Protein AF-A0A2K3KC58-F1 (afdb_monomer)

Foldseek 3Di:
DPDDPVVVVVVCCQFFVDKDWDQDVNRTDDIDGDPDAHDPPPPCRQVVQVVVVVVLVVLQVVCVVVVQFAFADPDPVDTDQWDDDRPDIDGGGDPDPSNVVSVVVSD

Organism: Trifolium pratense (NCBI:txid57577)

Mean predicted aligned error: 5.35 Å

Secondary structure (DSSP, 8-state):
----HHHHHHHHHHHHS-EE--EETTEEPPPEE--SS--TT-TTHHHHHHHHHHHHHHHHHHHHHTTS--BEEEETTEEESEEEETTEEEE-B-S-HHHHHHHHHH-

Nearest PDB structures (foldseek):
  5xqz-assembly1_A  TM=2.967E-01  e=7.679E+00  Homo sapiens

pLDDT: mean 90.95, std 5.23, range [61.09, 97.31]

Radius of gyration: 18.99 Å; Cα contacts (8 Å, |Δi|>4): 97; chains: 1; bounding box: 40×40×54 Å

Sequence (107 aa):
MGFAEKWMSWMRACIFNSSMSVLVNGSPSQDFMVGKGLRQGDPLSPFLFLIAAEGLTGMVKKAVEIGKFMGYKVSDSIGFELLQFADDTILLGECSWDNVRTMKSIL

Solvent-accessible surface area (backbone atoms only — not comparable to full-atom values): 6591 Å² total; per-residue (Å²): 132,92,72,53,68,70,58,56,50,51,52,46,43,66,62,68,67,37,70,49,61,53,69,57,95,85,41,72,48,75,74,44,74,53,89,74,79,70,58,84,91,43,89,60,35,66,59,58,50,49,55,53,52,51,50,52,51,52,53,53,52,49,33,39,76,73,69,51,31,55,48,31,68,85,48,100,90,41,70,46,47,69,51,76,56,93,92,48,72,48,79,35,50,55,100,45,71,57,36,54,54,41,51,67,72,77,106

Structure (mmCIF, N/CA/C/O backbone):
data_AF-A0A2K3KC58-F1
#
_entry.id   AF-A0A2K3KC58-F1
#
loop_
_atom_site.group_PDB
_atom_site.id
_atom_site.type_symbol
_atom_site.label_atom_id
_atom_site.label_alt_id
_atom_site.label_comp_id
_atom_site.label_asym_id
_atom_site.lab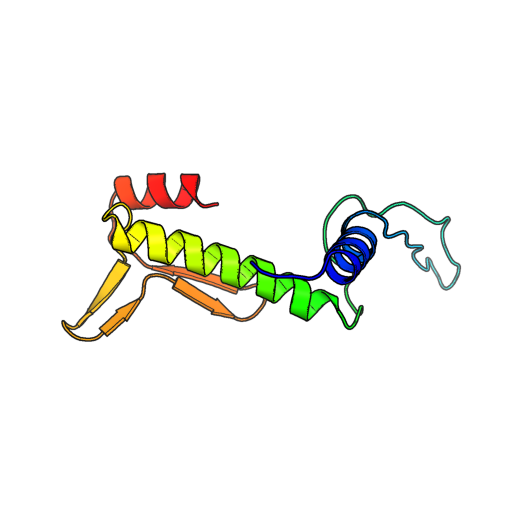el_entity_id
_atom_site.label_seq_id
_atom_site.pdbx_PDB_ins_code
_atom_site.Cartn_x
_atom_site.Cartn_y
_atom_site.Cartn_z
_atom_site.occupancy
_atom_site.B_iso_or_equiv
_atom_site.auth_seq_id
_atom_site.auth_comp_id
_atom_site.auth_asym_id
_atom_site.auth_atom_id
_atom_site.pdbx_PDB_model_num
ATOM 1 N N . MET A 1 1 ? 0.740 17.747 -1.580 1.00 61.09 1 MET A N 1
ATOM 2 C CA . MET A 1 1 ? 1.867 16.789 -1.559 1.00 61.09 1 MET A CA 1
ATOM 3 C C . MET A 1 1 ? 3.225 17.398 -1.931 1.00 61.09 1 MET A C 1
ATOM 5 O O . MET A 1 1 ? 4.216 16.761 -1.634 1.00 61.09 1 MET A O 1
ATOM 9 N N . GLY A 1 2 ? 3.331 18.618 -2.481 1.00 84.25 2 GLY A N 1
ATOM 10 C CA . GLY A 1 2 ? 4.608 19.364 -2.480 1.00 84.25 2 GLY A CA 1
ATOM 11 C C . GLY A 1 2 ? 5.776 18.757 -3.279 1.00 84.25 2 GLY A C 1
ATOM 12 O O . GLY A 1 2 ? 6.896 19.238 -3.150 1.00 84.25 2 GLY A O 1
ATOM 13 N N . PHE A 1 3 ? 5.544 17.722 -4.094 1.00 86.88 3 PHE A N 1
ATOM 14 C CA . PHE A 1 3 ? 6.586 17.111 -4.919 1.00 86.88 3 PHE A CA 1
ATOM 15 C C . PHE A 1 3 ? 6.909 17.974 -6.142 1.00 86.88 3 PHE A C 1
ATOM 17 O O . PHE A 1 3 ? 6.017 18.551 -6.761 1.00 86.88 3 PHE A O 1
ATOM 24 N N . ALA A 1 4 ? 8.188 18.032 -6.513 1.00 94.44 4 ALA A N 1
ATOM 25 C CA . ALA A 1 4 ? 8.629 18.768 -7.691 1.00 94.44 4 ALA A CA 1
ATOM 26 C C . ALA A 1 4 ? 8.150 18.098 -8.992 1.00 94.44 4 ALA A C 1
ATOM 28 O O . ALA A 1 4 ? 8.201 16.873 -9.121 1.00 94.44 4 ALA A O 1
ATOM 29 N N . GLU A 1 5 ? 7.789 18.901 -9.997 1.00 94.69 5 GLU A N 1
ATOM 30 C CA . GLU A 1 5 ? 7.341 18.435 -11.324 1.00 94.69 5 GLU A CA 1
ATOM 31 C C . GLU A 1 5 ? 8.297 17.421 -11.962 1.00 94.69 5 GLU A C 1
ATOM 33 O O . GLU A 1 5 ? 7.885 16.384 -12.481 1.00 94.69 5 GLU A O 1
ATOM 38 N N . LYS A 1 6 ? 9.605 17.675 -11.856 1.00 93.81 6 LYS A N 1
ATOM 39 C CA . LYS A 1 6 ? 10.636 16.773 -12.380 1.00 93.81 6 LYS A CA 1
ATOM 40 C C . LYS A 1 6 ? 10.577 15.387 -11.734 1.00 93.81 6 LYS A C 1
ATOM 42 O O . LYS A 1 6 ? 10.690 14.384 -12.431 1.00 93.81 6 LYS A O 1
ATOM 47 N N . TRP A 1 7 ? 10.365 15.335 -10.419 1.00 90.62 7 TRP A N 1
ATOM 48 C CA . TRP A 1 7 ? 10.235 14.076 -9.691 1.00 90.62 7 TRP A CA 1
ATOM 49 C C . TRP A 1 7 ? 8.958 13.339 -10.101 1.00 90.62 7 TRP A C 1
ATOM 51 O O . TRP A 1 7 ? 9.013 12.154 -10.419 1.00 90.62 7 TRP A O 1
ATOM 61 N N . MET A 1 8 ? 7.827 14.045 -10.200 1.00 90.19 8 MET A N 1
ATOM 62 C CA . MET A 1 8 ? 6.565 13.449 -10.656 1.00 90.19 8 MET A CA 1
ATOM 63 C C . MET A 1 8 ? 6.674 12.885 -12.080 1.00 90.19 8 MET A C 1
ATOM 65 O O . MET A 1 8 ? 6.136 11.814 -12.360 1.00 90.19 8 MET A O 1
ATOM 69 N N . SER A 1 9 ? 7.404 13.567 -12.966 1.00 91.19 9 SER A N 1
ATOM 70 C CA . SER A 1 9 ? 7.687 13.097 -14.326 1.00 91.19 9 SER A CA 1
ATOM 71 C C . SER A 1 9 ? 8.492 11.792 -14.335 1.00 91.19 9 SER A C 1
ATOM 73 O O . SER A 1 9 ? 8.111 10.840 -15.017 1.00 91.19 9 SER A O 1
ATOM 75 N N . TRP A 1 10 ? 9.548 11.694 -13.521 1.00 89.19 10 TRP A N 1
ATOM 76 C CA . TRP A 1 10 ? 10.324 10.457 -13.381 1.00 89.19 10 TRP A CA 1
ATOM 77 C C . TRP A 1 10 ? 9.483 9.297 -12.852 1.00 89.19 10 TRP A C 1
ATOM 79 O O . TRP A 1 10 ? 9.506 8.211 -13.423 1.00 89.19 10 TRP A O 1
ATOM 89 N N . MET A 1 11 ? 8.672 9.542 -11.825 1.00 87.69 11 MET A N 1
ATOM 90 C CA . MET A 1 11 ? 7.786 8.527 -11.252 1.00 87.69 11 MET A CA 1
ATOM 91 C C . MET A 1 11 ? 6.760 8.027 -12.273 1.00 87.69 11 MET A C 1
ATOM 93 O O . MET A 1 11 ? 6.534 6.823 -12.385 1.00 87.69 11 MET A O 1
ATOM 97 N N . ARG A 1 12 ? 6.184 8.932 -13.078 1.00 87.75 12 ARG A N 1
ATOM 98 C CA . ARG A 1 12 ? 5.295 8.552 -14.184 1.00 87.75 12 ARG A CA 1
ATOM 99 C C . ARG A 1 12 ? 6.004 7.683 -15.216 1.00 87.75 12 ARG A C 1
ATOM 101 O O . ARG A 1 12 ? 5.418 6.703 -15.661 1.00 87.75 12 ARG A O 1
ATOM 108 N N . ALA A 1 13 ? 7.242 8.015 -15.576 1.00 85.69 13 ALA A N 1
ATOM 109 C CA . ALA A 1 13 ? 8.013 7.213 -16.519 1.00 85.69 13 ALA A CA 1
ATOM 110 C C . ALA A 1 13 ? 8.274 5.794 -15.979 1.00 85.69 13 ALA A C 1
ATOM 112 O O . ALA A 1 13 ? 8.055 4.828 -16.705 1.00 85.69 13 ALA A O 1
ATOM 113 N N . CYS A 1 14 ? 8.652 5.659 -14.703 1.00 82.38 14 CYS A N 1
ATOM 114 C CA . CYS A 1 14 ? 8.884 4.360 -14.063 1.00 82.38 14 CYS A CA 1
ATOM 115 C C . CYS A 1 14 ? 7.617 3.491 -13.983 1.00 82.38 14 CYS A C 1
ATOM 117 O O . CYS A 1 14 ? 7.693 2.284 -14.192 1.00 82.38 14 CYS A O 1
ATOM 119 N N . ILE A 1 15 ? 6.459 4.092 -13.685 1.00 84.25 15 ILE A N 1
ATOM 120 C CA . ILE A 1 15 ? 5.209 3.352 -13.445 1.00 84.25 15 ILE A CA 1
ATOM 121 C C . ILE A 1 15 ? 4.467 3.032 -14.748 1.00 84.25 15 ILE A C 1
ATOM 123 O O . ILE A 1 15 ? 3.974 1.920 -14.907 1.00 84.25 15 ILE A O 1
ATOM 127 N N . PHE A 1 16 ? 4.368 3.988 -15.677 1.00 84.44 16 PHE A N 1
ATOM 128 C CA . PHE A 1 16 ? 3.482 3.871 -16.845 1.00 84.44 16 PHE A CA 1
ATOM 129 C C . PHE A 1 16 ? 4.206 3.590 -18.162 1.00 84.44 16 PHE A C 1
ATOM 131 O O . PHE A 1 16 ? 3.589 3.078 -19.090 1.00 84.44 16 PHE A O 1
ATOM 138 N N . ASN A 1 17 ? 5.498 3.914 -18.257 1.00 84.00 17 ASN A N 1
ATOM 139 C CA . ASN A 1 17 ? 6.245 3.843 -19.516 1.00 84.00 17 ASN A CA 1
ATOM 140 C C . ASN A 1 17 ? 7.352 2.780 -19.477 1.00 84.00 17 ASN A C 1
ATOM 142 O O . ASN A 1 17 ? 8.348 2.908 -20.187 1.00 84.00 17 ASN A O 1
ATOM 146 N N . SER A 1 18 ? 7.207 1.746 -18.643 1.00 83.38 18 SER A N 1
ATOM 147 C CA . SER A 1 18 ? 8.191 0.667 -18.576 1.00 83.38 18 SER A CA 1
ATOM 148 C C . SER A 1 18 ? 7.964 -0.377 -19.677 1.00 83.38 18 SER A C 1
ATOM 150 O O . SER A 1 18 ? 6.837 -0.798 -19.953 1.00 83.38 18 SER A O 1
ATOM 152 N N . SER A 1 19 ? 9.060 -0.803 -20.307 1.00 88.56 19 SER A N 1
ATOM 153 C CA . SER A 1 19 ? 9.114 -1.960 -21.201 1.00 88.56 19 SER A CA 1
ATOM 154 C C . SER A 1 19 ? 10.013 -3.044 -20.603 1.00 88.56 19 SER A C 1
ATOM 156 O O . SER A 1 19 ? 10.934 -2.754 -19.831 1.00 88.56 19 SER A O 1
ATOM 158 N N . MET A 1 20 ? 9.745 -4.307 -20.934 1.00 88.56 20 MET A N 1
ATOM 159 C CA . MET A 1 20 ? 10.622 -5.423 -20.578 1.00 88.56 20 MET A CA 1
ATOM 160 C C . MET A 1 20 ? 10.692 -6.469 -21.689 1.00 88.56 20 MET A C 1
ATOM 162 O O . MET A 1 20 ? 9.757 -6.616 -22.471 1.00 88.56 20 MET A O 1
ATOM 166 N N . SER A 1 21 ? 11.758 -7.262 -21.664 1.00 91.81 21 SER A N 1
ATOM 167 C CA . SER A 1 21 ? 11.846 -8.573 -22.308 1.00 91.81 21 SER A CA 1
ATOM 168 C C . SER A 1 21 ? 12.143 -9.637 -21.255 1.00 91.81 21 SER A C 1
ATOM 170 O O . SER A 1 21 ? 12.712 -9.360 -20.195 1.00 91.81 21 SER A O 1
ATOM 172 N N . VAL A 1 22 ? 11.733 -10.870 -21.537 1.00 91.44 22 VAL A N 1
ATOM 173 C CA . VAL A 1 22 ? 11.951 -12.025 -20.663 1.00 91.44 22 VAL A CA 1
ATOM 174 C C . VAL A 1 22 ? 12.907 -12.978 -21.365 1.00 91.44 22 VAL A C 1
ATOM 176 O O . VAL A 1 22 ? 12.772 -13.233 -22.560 1.00 91.44 22 VAL A O 1
ATOM 179 N N . LEU A 1 23 ? 13.881 -13.515 -20.632 1.00 94.50 23 LEU A N 1
ATOM 180 C CA . LEU A 1 23 ? 14.752 -14.560 -21.163 1.00 94.50 23 LEU A CA 1
ATOM 181 C C . LEU A 1 23 ? 14.006 -15.900 -21.158 1.00 94.50 23 LEU A C 1
ATOM 183 O O . LEU A 1 23 ? 13.638 -16.409 -20.101 1.00 94.50 23 LEU A O 1
ATOM 187 N N . VAL A 1 24 ? 13.836 -16.499 -22.333 1.00 95.00 24 VAL A N 1
ATOM 188 C CA . VAL A 1 24 ? 13.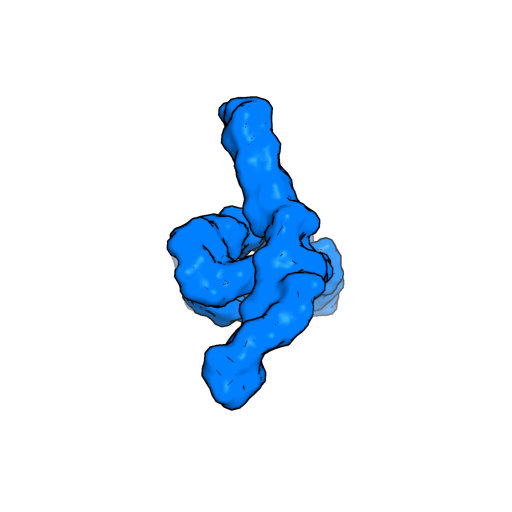302 -17.851 -22.518 1.00 95.00 24 VAL A CA 1
ATOM 189 C C . VAL A 1 24 ? 14.455 -18.738 -22.972 1.00 95.00 24 VAL A C 1
ATOM 191 O O . VAL A 1 24 ? 15.032 -18.525 -24.035 1.00 95.00 24 VAL A O 1
ATOM 194 N N . ASN A 1 25 ? 14.841 -19.709 -22.139 1.00 95.88 25 ASN A N 1
ATOM 195 C CA . ASN A 1 25 ? 16.013 -20.568 -22.371 1.00 95.88 25 ASN A CA 1
ATOM 196 C C . ASN A 1 25 ? 17.310 -19.773 -22.636 1.00 95.88 25 ASN A C 1
ATOM 198 O O . ASN A 1 25 ? 18.113 -20.130 -23.494 1.00 95.88 25 ASN A O 1
ATOM 202 N N . GLY A 1 26 ?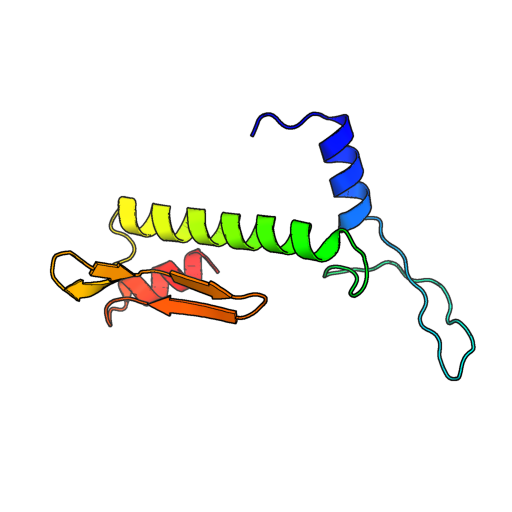 17.494 -18.658 -21.923 1.00 93.88 26 GLY A N 1
ATOM 203 C CA . GLY A 1 26 ? 18.670 -17.792 -22.057 1.00 93.88 26 GLY A CA 1
ATOM 204 C C . GLY A 1 26 ? 18.651 -16.849 -23.264 1.00 93.88 26 GLY A C 1
ATOM 205 O O . GLY A 1 26 ? 19.555 -16.030 -23.388 1.00 93.88 26 GLY A O 1
ATOM 206 N N . SER A 1 27 ? 17.627 -16.912 -24.121 1.00 95.94 27 SER A N 1
ATOM 207 C CA . SER A 1 27 ? 17.441 -15.978 -25.237 1.00 95.94 27 SER A CA 1
ATOM 208 C C . SER A 1 27 ? 16.343 -14.955 -24.922 1.00 95.94 27 SER A C 1
ATOM 210 O O . SER A 1 27 ? 15.290 -15.346 -24.419 1.00 95.94 27 SER A O 1
ATOM 212 N N . PRO A 1 28 ? 16.547 -13.655 -25.192 1.00 95.88 28 PRO A N 1
ATOM 213 C CA . PRO A 1 28 ? 15.536 -12.635 -24.926 1.00 95.88 28 PRO A CA 1
ATOM 214 C C . PRO A 1 28 ? 14.329 -12.767 -25.854 1.00 95.88 28 PRO A C 1
ATOM 216 O O . PRO A 1 28 ? 14.464 -13.020 -27.052 1.00 95.88 28 PRO A O 1
ATOM 219 N N . SER A 1 29 ? 13.139 -12.565 -25.290 1.00 96.06 29 SER A N 1
ATOM 220 C CA . SER A 1 29 ? 11.918 -12.317 -26.050 1.00 96.06 29 SER A CA 1
ATOM 221 C C . SER A 1 29 ? 11.972 -10.954 -26.745 1.00 96.06 29 SER A C 1
ATOM 223 O O . SER A 1 29 ? 12.845 -10.131 -26.474 1.00 96.06 29 SER A O 1
ATOM 225 N N . GLN A 1 30 ? 10.978 -10.677 -27.592 1.00 95.69 30 GLN A N 1
ATOM 226 C CA . GLN A 1 30 ? 10.699 -9.296 -27.985 1.00 95.69 30 GLN A CA 1
ATOM 227 C C . GLN A 1 30 ? 10.319 -8.463 -26.756 1.00 95.69 30 GLN A C 1
ATOM 229 O O . GLN A 1 30 ? 9.754 -8.994 -25.791 1.00 95.69 30 GLN A O 1
ATOM 234 N N . ASP A 1 31 ? 10.629 -7.171 -26.813 1.00 93.25 31 ASP A N 1
ATOM 235 C CA . ASP A 1 31 ? 10.207 -6.223 -25.792 1.00 93.25 31 ASP A CA 1
ATOM 236 C C . ASP A 1 31 ? 8.693 -6.014 -25.850 1.00 93.25 31 ASP A C 1
ATOM 238 O O . ASP A 1 31 ? 8.080 -5.958 -26.919 1.00 93.25 31 ASP A O 1
ATOM 242 N N . PHE A 1 32 ? 8.090 -5.854 -24.680 1.00 91.00 32 PHE A N 1
ATOM 243 C CA . PHE A 1 32 ? 6.683 -5.524 -24.528 1.00 91.00 32 PHE A CA 1
ATOM 244 C C . PHE A 1 32 ? 6.488 -4.470 -23.439 1.00 91.00 32 PHE A C 1
ATOM 246 O O . PHE A 1 32 ? 7.286 -4.345 -22.508 1.00 91.00 32 PHE A O 1
ATOM 253 N N . MET A 1 33 ? 5.407 -3.699 -23.564 1.00 89.50 33 MET A N 1
ATOM 254 C CA . MET A 1 33 ? 5.023 -2.703 -22.564 1.00 89.50 33 MET A CA 1
ATOM 255 C C . MET A 1 33 ? 4.401 -3.387 -21.349 1.00 89.50 33 MET A C 1
ATOM 257 O O . MET A 1 33 ? 3.530 -4.252 -21.485 1.00 89.50 33 MET A O 1
ATOM 261 N N . VAL A 1 34 ? 4.819 -2.979 -20.155 1.00 87.38 34 VAL A N 1
ATOM 262 C CA . VAL A 1 34 ? 4.259 -3.502 -18.909 1.00 87.38 34 VAL A CA 1
ATOM 263 C C . VAL A 1 34 ? 2.919 -2.818 -18.650 1.00 87.38 34 VAL A C 1
ATOM 265 O O . VAL A 1 34 ? 2.850 -1.607 -18.478 1.00 87.38 34 VAL A O 1
ATOM 268 N N . GLY A 1 35 ? 1.834 -3.595 -18.638 1.00 84.19 35 GLY A N 1
ATOM 269 C CA . GLY A 1 35 ? 0.488 -3.043 -18.451 1.00 84.19 35 GLY A CA 1
ATOM 270 C C . GLY A 1 35 ? 0.130 -2.736 -16.993 1.00 84.19 35 GLY A C 1
ATOM 271 O O . GLY A 1 35 ? -0.590 -1.777 -16.725 1.00 84.19 35 GLY A O 1
ATOM 272 N N . LYS A 1 36 ? 0.588 -3.566 -16.047 1.00 83.75 36 LYS A N 1
ATOM 273 C CA . LYS A 1 36 ? 0.311 -3.437 -14.608 1.00 83.75 36 LYS A CA 1
ATOM 274 C C . LYS A 1 36 ? 1.463 -3.992 -13.779 1.00 83.75 36 LYS A C 1
ATOM 276 O O . LYS A 1 36 ? 2.128 -4.937 -14.194 1.00 83.75 36 LYS A O 1
ATOM 281 N N . GLY A 1 37 ? 1.588 -3.462 -12.566 1.00 83.50 37 GLY A N 1
ATOM 282 C CA . GLY A 1 37 ? 2.553 -3.920 -11.577 1.00 83.50 37 GLY A CA 1
ATOM 283 C C . GLY A 1 37 ? 3.877 -3.170 -11.644 1.00 83.50 37 GLY A C 1
ATOM 284 O O . GLY A 1 37 ? 4.107 -2.328 -12.508 1.00 83.50 37 GLY A O 1
ATOM 285 N N . LEU A 1 38 ? 4.732 -3.477 -10.676 1.00 85.56 38 LEU A N 1
ATOM 286 C CA . LEU A 1 38 ? 6.077 -2.935 -10.564 1.00 85.56 38 LEU A CA 1
ATOM 287 C C . LEU A 1 38 ? 7.086 -4.019 -10.931 1.00 85.56 38 LEU A C 1
ATOM 289 O O . LEU A 1 38 ? 6.850 -5.208 -10.705 1.00 85.56 38 LEU A O 1
ATOM 293 N N . ARG A 1 39 ? 8.225 -3.619 -11.493 1.00 83.44 39 ARG A N 1
ATOM 294 C CA . ARG A 1 39 ? 9.265 -4.565 -11.895 1.00 83.44 39 ARG A CA 1
ATOM 295 C C . ARG A 1 39 ? 9.931 -5.171 -10.660 1.00 83.44 39 ARG A C 1
ATOM 297 O O . ARG A 1 39 ? 10.567 -4.460 -9.883 1.00 83.44 39 ARG A O 1
ATOM 304 N N . GLN A 1 40 ? 9.833 -6.486 -10.491 1.00 83.31 40 GLN A N 1
ATOM 305 C CA . GLN A 1 40 ? 10.579 -7.184 -9.446 1.00 83.31 40 GLN A CA 1
ATOM 306 C C . GLN A 1 40 ? 12.085 -7.115 -9.740 1.00 83.31 40 GLN A C 1
ATOM 308 O O . GLN A 1 40 ? 12.514 -7.270 -10.884 1.00 83.31 40 GLN A O 1
ATOM 313 N N . GLY A 1 41 ? 12.885 -6.846 -8.708 1.00 84.94 41 GLY A N 1
ATOM 314 C CA . GLY A 1 41 ? 14.330 -6.639 -8.840 1.00 84.94 41 GLY A CA 1
ATOM 315 C C . GLY A 1 41 ? 14.736 -5.230 -9.287 1.00 84.94 41 GLY A C 1
ATOM 316 O O . GLY A 1 41 ? 15.928 -4.938 -9.315 1.00 84.94 41 GLY A O 1
ATOM 317 N N . ASP A 1 42 ? 13.782 -4.344 -9.594 1.00 84.75 42 ASP A N 1
ATOM 318 C CA . ASP A 1 42 ? 14.062 -2.913 -9.728 1.00 84.75 42 ASP A CA 1
ATOM 319 C C . ASP A 1 42 ? 14.255 -2.303 -8.323 1.00 84.75 42 ASP A C 1
ATOM 321 O O . ASP A 1 42 ? 13.363 -2.446 -7.478 1.00 84.75 42 ASP A O 1
ATOM 325 N N . PRO A 1 43 ? 15.387 -1.625 -8.049 1.00 88.50 43 PRO A N 1
ATOM 326 C CA . PRO A 1 43 ? 15.653 -1.000 -6.755 1.00 88.50 43 PRO A CA 1
ATOM 327 C C . PRO A 1 43 ? 14.592 0.009 -6.294 1.00 88.50 43 PRO A C 1
ATOM 329 O O . PRO A 1 43 ? 14.477 0.255 -5.094 1.00 88.50 43 PRO A O 1
ATOM 332 N N . LEU A 1 44 ? 13.821 0.604 -7.211 1.00 87.06 44 LEU A N 1
ATOM 333 C CA . LEU A 1 44 ? 12.803 1.604 -6.885 1.00 87.06 44 LEU A CA 1
ATOM 334 C C . LEU A 1 44 ? 11.447 0.977 -6.532 1.00 87.06 44 LEU A C 1
ATOM 336 O O . LEU A 1 44 ? 10.684 1.558 -5.758 1.00 87.06 44 LEU A O 1
ATOM 340 N N . SER A 1 45 ? 11.148 -0.217 -7.049 1.00 87.81 45 SER A N 1
ATOM 341 C CA . SER A 1 45 ? 9.858 -0.890 -6.853 1.00 87.81 45 SER A CA 1
ATOM 342 C C . SER A 1 45 ? 9.441 -1.056 -5.384 1.00 87.81 45 SER A C 1
ATOM 344 O O . SER A 1 45 ? 8.279 -0.771 -5.088 1.00 87.81 45 SER A O 1
ATOM 346 N N . PRO A 1 46 ? 10.325 -1.426 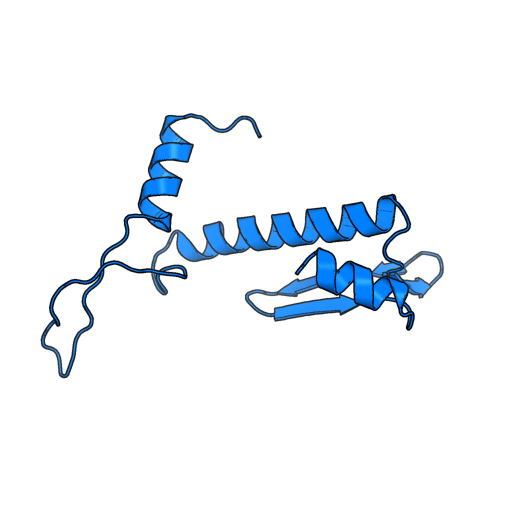-4.432 1.00 89.19 46 PRO A N 1
ATOM 347 C CA . PRO A 1 46 ? 9.946 -1.513 -3.020 1.00 89.19 46 PRO A CA 1
ATOM 348 C C . PRO A 1 46 ? 9.453 -0.178 -2.447 1.00 89.19 46 PRO A C 1
ATOM 350 O O . PRO A 1 46 ? 8.499 -0.142 -1.675 1.00 89.19 46 PRO A O 1
ATOM 353 N N . PHE A 1 47 ? 10.061 0.938 -2.858 1.00 88.12 47 PHE A N 1
ATOM 354 C CA . PHE A 1 47 ? 9.661 2.263 -2.392 1.00 88.12 47 PHE A CA 1
ATOM 355 C C . PHE A 1 47 ? 8.314 2.691 -2.981 1.00 88.12 47 PHE A C 1
ATOM 357 O O . PHE A 1 47 ? 7.456 3.210 -2.270 1.00 88.12 47 PHE A O 1
ATOM 364 N N . LEU A 1 48 ? 8.094 2.423 -4.271 1.00 88.50 48 LEU A N 1
ATOM 365 C CA . LEU A 1 48 ? 6.811 2.679 -4.932 1.00 88.50 48 LEU A CA 1
ATOM 366 C C . LEU A 1 48 ? 5.672 1.881 -4.295 1.00 88.50 48 LEU A C 1
ATOM 368 O O . LEU A 1 48 ? 4.576 2.410 -4.112 1.00 88.50 48 LEU A O 1
ATOM 372 N N . PHE A 1 49 ? 5.949 0.633 -3.922 1.00 88.56 49 PHE A N 1
ATOM 373 C CA . PHE A 1 49 ? 5.005 -0.205 -3.201 1.00 88.56 49 PHE A CA 1
ATOM 374 C C . PHE A 1 49 ? 4.649 0.393 -1.828 1.00 88.56 49 PHE A C 1
ATOM 376 O O . PHE A 1 49 ? 3.469 0.509 -1.500 1.00 88.56 49 PHE A O 1
ATOM 383 N N . LEU A 1 50 ? 5.644 0.860 -1.062 1.00 89.50 50 LEU A N 1
ATOM 384 C CA . LEU A 1 50 ? 5.412 1.511 0.233 1.00 89.50 50 LEU A CA 1
ATOM 385 C C . LEU A 1 50 ? 4.553 2.776 0.119 1.00 89.50 50 LEU A C 1
ATOM 387 O O . LEU A 1 50 ? 3.708 3.005 0.976 1.00 89.50 50 LEU A O 1
ATOM 391 N N . ILE A 1 51 ? 4.708 3.574 -0.944 1.00 89.88 51 ILE A N 1
ATOM 392 C CA . ILE A 1 51 ? 3.847 4.748 -1.173 1.00 89.8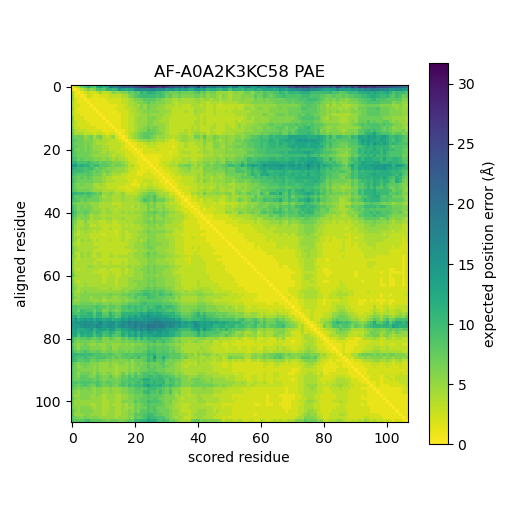8 51 ILE A CA 1
ATOM 393 C C . ILE A 1 51 ? 2.378 4.329 -1.319 1.00 89.88 51 ILE A C 1
ATOM 395 O O . ILE A 1 51 ? 1.493 4.979 -0.760 1.00 89.88 51 ILE A O 1
ATOM 399 N N . ALA A 1 52 ? 2.103 3.252 -2.059 1.00 90.81 52 ALA A N 1
ATOM 400 C CA . ALA A 1 52 ? 0.745 2.737 -2.208 1.00 90.81 52 ALA A CA 1
ATOM 401 C C . ALA A 1 52 ? 0.195 2.189 -0.879 1.00 90.81 52 ALA A C 1
ATOM 403 O O . ALA A 1 52 ? -0.948 2.487 -0.524 1.00 90.81 52 ALA A O 1
ATOM 404 N N . ALA A 1 53 ? 1.014 1.452 -0.119 1.00 92.88 53 ALA A N 1
ATOM 405 C CA . ALA A 1 53 ? 0.651 0.931 1.199 1.00 92.88 53 ALA A CA 1
ATOM 406 C C . ALA A 1 53 ? 0.344 2.053 2.211 1.00 92.88 53 ALA A C 1
ATOM 408 O O . ALA A 1 53 ? -0.672 1.999 2.903 1.00 92.88 53 ALA A O 1
ATOM 409 N N . GLU A 1 54 ? 1.150 3.118 2.234 1.00 92.56 54 GLU A N 1
ATOM 410 C CA . GLU A 1 54 ? 0.908 4.305 3.065 1.00 92.56 54 GLU A CA 1
ATOM 411 C C . GLU A 1 54 ? -0.388 5.022 2.654 1.00 92.56 54 GLU A C 1
ATOM 413 O O . GLU A 1 54 ? -1.160 5.465 3.505 1.00 92.56 54 GLU A O 1
ATOM 418 N N . GLY A 1 55 ? -0.680 5.083 1.350 1.00 94.19 55 GLY A N 1
ATOM 419 C CA . GLY A 1 55 ? -1.954 5.589 0.836 1.00 94.19 55 GLY A CA 1
ATOM 420 C C . GLY A 1 55 ? -3.153 4.798 1.366 1.00 94.19 55 GLY A C 1
ATOM 421 O O . GLY A 1 55 ? -4.117 5.394 1.849 1.00 94.19 55 GLY A O 1
ATOM 422 N N . LEU A 1 56 ? -3.073 3.463 1.346 1.00 94.88 56 LEU A N 1
ATOM 423 C CA . LEU A 1 56 ? -4.086 2.584 1.934 1.00 94.88 56 LEU A CA 1
ATOM 424 C C . LEU A 1 56 ? -4.226 2.816 3.446 1.00 94.88 56 LEU A C 1
ATOM 426 O O . LEU A 1 56 ? -5.344 2.999 3.931 1.00 94.88 56 LEU A O 1
ATOM 430 N N . THR A 1 57 ? -3.109 2.904 4.173 1.00 94.69 57 THR A N 1
ATOM 431 C CA . THR A 1 57 ? -3.091 3.243 5.606 1.00 94.69 57 THR A CA 1
ATOM 432 C C . THR A 1 57 ? -3.802 4.564 5.883 1.00 94.69 57 THR A C 1
ATOM 434 O O . THR A 1 57 ? -4.637 4.644 6.786 1.00 94.69 57 THR A O 1
ATOM 437 N N . GLY A 1 58 ? -3.529 5.597 5.085 1.00 95.50 58 GLY A N 1
ATOM 438 C CA . GLY A 1 58 ? -4.188 6.895 5.194 1.00 95.50 58 GLY A CA 1
ATOM 439 C C . GLY A 1 58 ? -5.703 6.815 4.986 1.00 95.50 58 GLY A C 1
ATOM 440 O O . GLY A 1 58 ? -6.456 7.424 5.747 1.00 95.50 58 GLY A O 1
ATOM 441 N N . MET A 1 59 ? -6.167 6.036 4.003 1.00 96.62 59 MET A N 1
ATOM 442 C CA . MET A 1 59 ? -7.600 5.846 3.745 1.00 96.62 59 MET A CA 1
ATOM 443 C C . MET A 1 59 ? -8.309 5.120 4.893 1.00 96.62 59 MET A C 1
ATOM 445 O O . MET A 1 59 ? -9.384 5.552 5.312 1.00 96.62 59 MET A O 1
ATOM 449 N N . VAL A 1 60 ? -7.702 4.064 5.442 1.00 96.25 60 VAL A N 1
ATOM 450 C CA . VAL A 1 60 ? -8.263 3.316 6.580 1.00 96.25 60 VAL A CA 1
ATOM 451 C C . VAL A 1 60 ? -8.319 4.195 7.829 1.00 96.25 60 VAL A C 1
ATOM 453 O O . VAL A 1 60 ? -9.379 4.309 8.445 1.00 96.25 60 VAL A O 1
ATOM 456 N N . LYS A 1 61 ? -7.230 4.904 8.154 1.00 94.88 61 LYS A N 1
ATOM 457 C CA . LYS A 1 61 ? -7.204 5.865 9.270 1.00 94.88 61 LYS A CA 1
ATOM 458 C C . LYS A 1 61 ? -8.271 6.938 9.115 1.00 94.88 61 LYS A C 1
ATOM 460 O O . LYS A 1 61 ? -8.967 7.251 10.079 1.00 94.88 61 LYS A O 1
ATOM 465 N N . LYS A 1 62 ? -8.451 7.468 7.900 1.00 96.44 62 LYS A N 1
ATOM 466 C CA . LYS A 1 62 ? -9.500 8.456 7.647 1.00 96.44 62 LYS A CA 1
ATOM 467 C C . LYS A 1 62 ? -10.887 7.870 7.874 1.00 96.44 62 LYS A C 1
ATOM 469 O O . LYS A 1 62 ? -11.721 8.544 8.466 1.00 96.44 62 LYS A O 1
ATOM 474 N N . ALA A 1 63 ? -11.133 6.635 7.439 1.00 96.88 63 ALA A N 1
ATOM 475 C CA . ALA A 1 63 ? -12.403 5.950 7.655 1.00 96.88 63 ALA A CA 1
ATOM 476 C C . ALA A 1 63 ? -12.710 5.731 9.146 1.00 96.88 63 ALA A C 1
ATOM 478 O O . ALA A 1 63 ? -13.861 5.900 9.550 1.00 96.88 63 ALA A O 1
ATOM 479 N N . VAL A 1 64 ? -11.695 5.422 9.959 1.00 95.62 64 VAL A N 1
ATOM 480 C CA . VAL A 1 64 ? -11.818 5.353 11.425 1.00 95.62 64 VAL A CA 1
ATOM 481 C C . VAL A 1 64 ? -12.136 6.724 12.017 1.00 95.62 64 VAL A C 1
ATOM 483 O O . VAL A 1 64 ? -13.088 6.856 12.781 1.00 95.62 64 VAL A O 1
ATOM 486 N N . GLU A 1 65 ? -11.395 7.761 11.620 1.00 95.81 65 GLU A N 1
ATOM 487 C CA . GLU A 1 65 ? -11.573 9.137 12.104 1.00 95.81 65 GLU A CA 1
ATOM 488 C C . GLU A 1 65 ? -13.004 9.653 11.879 1.00 95.81 65 GLU A C 1
ATOM 490 O O . GLU A 1 65 ? -13.581 10.294 12.753 1.00 95.81 65 GLU A O 1
ATOM 495 N N . ILE A 1 66 ? -13.604 9.346 10.723 1.00 96.75 66 ILE A N 1
ATOM 496 C CA . ILE A 1 66 ? -14.981 9.751 10.392 1.00 96.75 66 ILE A CA 1
ATOM 497 C C . ILE A 1 66 ? -16.051 8.758 10.885 1.00 96.75 66 ILE A C 1
ATOM 499 O O . ILE A 1 66 ? -17.218 8.885 10.510 1.00 96.75 66 ILE A O 1
ATOM 503 N N . GLY A 1 67 ? -15.671 7.744 11.670 1.00 95.56 67 GLY A N 1
ATOM 504 C CA . GLY A 1 67 ? -16.582 6.745 12.237 1.00 95.56 67 GLY 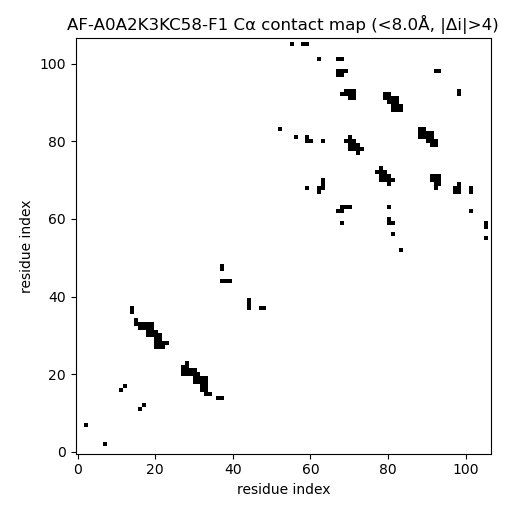A CA 1
ATOM 505 C C . GLY A 1 67 ? -17.221 5.802 11.212 1.00 95.56 67 GLY A C 1
ATOM 506 O O . GLY A 1 67 ? -18.269 5.220 11.479 1.00 95.56 67 GLY A O 1
ATOM 507 N N . LYS A 1 68 ? -16.637 5.667 10.015 1.00 96.88 68 LYS A N 1
ATOM 508 C CA . LYS A 1 68 ? -17.090 4.726 8.974 1.00 96.88 68 LYS A CA 1
ATOM 509 C C . LYS A 1 68 ? -16.473 3.340 9.118 1.00 96.88 68 LYS A C 1
ATOM 511 O O . LYS A 1 68 ? -17.011 2.390 8.553 1.00 96.88 68 LYS A O 1
ATOM 516 N N . PHE A 1 69 ? -15.365 3.228 9.841 1.00 96.88 69 PHE A N 1
A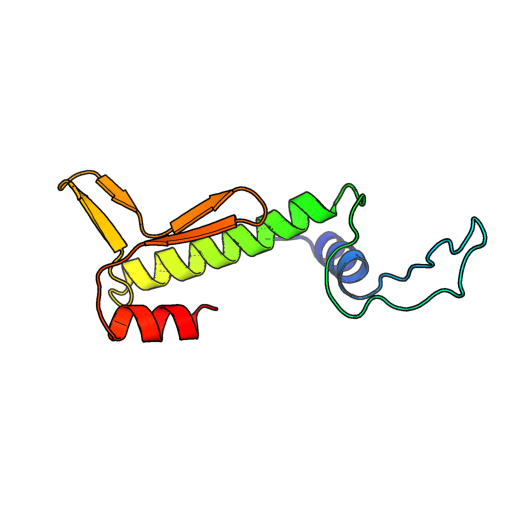TOM 517 C CA . PHE A 1 69 ? -14.737 1.958 10.171 1.00 96.88 69 PHE A CA 1
ATOM 518 C C . PHE A 1 69 ? -14.463 1.876 11.673 1.00 96.88 69 PHE A C 1
ATOM 520 O O . PHE A 1 69 ? -13.880 2.788 12.252 1.00 96.88 69 PHE A O 1
ATOM 527 N N . MET A 1 70 ? -14.868 0.776 12.296 1.00 95.75 70 MET A N 1
ATOM 528 C CA . MET A 1 70 ? -14.602 0.482 13.702 1.00 95.75 70 MET A CA 1
ATOM 529 C C . MET A 1 70 ? -13.483 -0.552 13.782 1.00 95.75 70 MET A C 1
ATOM 531 O O . MET A 1 70 ? -13.711 -1.727 13.484 1.00 95.75 70 MET A O 1
ATOM 535 N N . GLY A 1 71 ? -12.280 -0.102 14.149 1.00 93.38 71 GLY A N 1
ATOM 536 C CA . GLY A 1 71 ? -11.105 -0.960 14.326 1.00 93.38 71 GLY A CA 1
ATOM 537 C C . GLY A 1 71 ? -11.251 -1.946 15.489 1.00 93.38 71 GLY A C 1
ATOM 538 O O . GLY A 1 71 ? -12.186 -1.863 16.287 1.00 93.38 71 GLY A O 1
ATOM 539 N N . TYR A 1 72 ? -10.319 -2.890 15.602 1.00 92.38 72 TYR A N 1
ATOM 540 C CA . TYR A 1 72 ? -10.329 -3.865 16.688 1.00 92.38 72 TYR A CA 1
ATOM 541 C C . TYR A 1 72 ? -9.641 -3.303 17.935 1.00 92.38 72 TYR A C 1
ATOM 543 O O . TYR A 1 72 ? -8.499 -2.846 17.871 1.00 92.38 72 TYR A O 1
ATOM 551 N N . LYS A 1 73 ? -10.312 -3.365 19.088 1.00 90.31 73 LYS A N 1
ATOM 552 C CA . LYS A 1 73 ? -9.741 -2.968 20.382 1.00 90.31 73 LYS A CA 1
ATOM 553 C C . LYS A 1 73 ? -9.341 -4.201 21.183 1.00 90.31 73 LYS A C 1
ATOM 555 O O . LYS A 1 73 ? -10.170 -5.062 21.455 1.00 90.31 73 LYS A O 1
ATOM 560 N N . VAL A 1 74 ? -8.073 -4.261 21.577 1.00 88.38 74 VAL A N 1
ATOM 561 C CA . VAL A 1 74 ? -7.545 -5.285 22.493 1.00 88.38 74 VAL A CA 1
ATOM 562 C C . VAL A 1 74 ? -7.782 -4.858 23.945 1.00 88.38 74 VAL A C 1
ATOM 564 O O . VAL A 1 74 ? -8.118 -5.683 24.791 1.00 88.38 74 VAL A O 1
ATOM 567 N N . SER A 1 75 ? -7.624 -3.565 24.228 1.00 89.19 75 SER A N 1
ATOM 568 C CA . SER A 1 75 ? -7.911 -2.928 25.516 1.00 89.19 75 SER A CA 1
ATOM 569 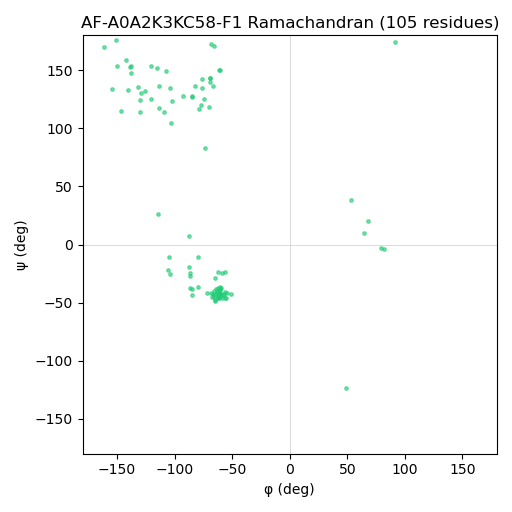C C . SER A 1 75 ? -8.312 -1.465 25.302 1.00 89.19 75 SER A C 1
ATOM 571 O O . SER A 1 75 ? -8.242 -0.955 24.182 1.00 89.19 75 SER A O 1
ATOM 573 N N . ASP A 1 76 ? -8.684 -0.757 26.371 1.00 84.62 76 ASP A N 1
ATOM 574 C CA . ASP A 1 76 ? -9.039 0.670 26.295 1.00 84.62 76 ASP A CA 1
ATOM 575 C C . ASP A 1 76 ? -7.907 1.557 25.747 1.00 84.62 76 ASP A C 1
ATOM 577 O O . ASP A 1 76 ? -8.168 2.621 25.188 1.00 84.62 76 ASP A O 1
ATOM 581 N N . SER A 1 77 ? -6.652 1.117 25.880 1.00 85.31 77 SER A N 1
ATOM 582 C CA . SER A 1 77 ? -5.459 1.843 25.434 1.00 85.31 77 SER A CA 1
ATOM 583 C C . SER A 1 77 ? -4.828 1.292 24.154 1.00 85.31 77 SER A C 1
ATOM 585 O O . SER A 1 77 ? -3.940 1.939 23.600 1.00 85.31 77 SER A O 1
ATOM 587 N N . ILE A 1 78 ? -5.247 0.111 23.686 1.00 86.25 78 ILE A N 1
ATOM 588 C CA . ILE A 1 78 ? -4.625 -0.591 22.559 1.00 86.25 78 ILE A CA 1
ATOM 589 C C . ILE A 1 78 ? -5.702 -1.001 21.556 1.00 86.25 78 ILE A C 1
ATOM 591 O O . ILE A 1 78 ? -6.521 -1.885 21.822 1.00 86.25 78 ILE A O 1
ATOM 595 N N . GLY A 1 79 ? -5.651 -0.402 20.369 1.00 86.69 79 GLY A N 1
ATOM 596 C CA . GLY A 1 79 ? -6.479 -0.771 19.227 1.00 86.69 79 GLY A CA 1
ATOM 597 C C . GLY A 1 79 ? -5.681 -0.745 17.929 1.00 86.69 79 GLY A C 1
ATOM 598 O O . GLY A 1 79 ? -4.696 -0.017 17.820 1.00 86.69 79 GLY A O 1
ATOM 599 N N . PHE A 1 80 ? -6.109 -1.565 16.972 1.00 89.25 80 PHE A N 1
ATOM 600 C CA . PHE A 1 80 ? -5.512 -1.674 15.646 1.00 89.25 80 PHE A CA 1
ATOM 601 C C . PHE A 1 80 ? -6.610 -1.831 14.591 1.00 89.25 80 PHE A C 1
ATOM 603 O O . PHE A 1 80 ? -7.512 -2.659 14.727 1.00 89.25 80 PHE A O 1
ATOM 610 N N . GLU A 1 81 ? -6.510 -1.057 13.522 1.00 93.50 81 GLU A N 1
ATOM 611 C CA . GLU A 1 81 ? -7.380 -1.109 12.346 1.00 93.50 81 GLU A CA 1
ATOM 612 C C . GLU A 1 81 ? -6.702 -1.780 11.144 1.00 93.50 81 GLU A C 1
ATOM 614 O O . GLU A 1 81 ? -7.371 -2.335 10.271 1.00 93.50 81 GLU A O 1
ATOM 619 N N . LEU A 1 82 ? -5.368 -1.750 11.105 1.00 94.06 82 LEU A N 1
ATOM 620 C CA . LEU A 1 82 ? -4.563 -2.186 9.972 1.00 94.06 82 LEU A CA 1
ATOM 621 C C . LEU A 1 82 ? -3.170 -2.627 10.438 1.00 94.06 82 LEU A C 1
ATOM 623 O O . LEU A 1 82 ? -2.509 -1.919 11.197 1.00 94.06 82 LEU A O 1
ATOM 627 N N . LEU A 1 83 ? -2.708 -3.770 9.938 1.00 93.31 83 LEU A N 1
ATOM 628 C CA . LEU A 1 83 ? -1.333 -4.252 10.058 1.00 93.31 83 LEU A CA 1
ATOM 629 C C . LEU A 1 83 ? -0.803 -4.544 8.654 1.00 93.31 83 LEU A C 1
ATOM 631 O O . LEU A 1 83 ? -1.482 -5.205 7.869 1.00 93.31 83 LEU A O 1
ATOM 635 N N . GLN A 1 84 ? 0.396 -4.059 8.337 1.00 92.81 84 GLN A N 1
ATOM 636 C CA . GLN A 1 84 ? 1.015 -4.255 7.025 1.00 92.81 84 GLN A CA 1
ATOM 637 C C . GLN A 1 84 ? 2.455 -4.735 7.174 1.00 92.81 84 GLN A C 1
ATOM 639 O O . GLN A 1 84 ? 3.217 -4.187 7.973 1.00 92.81 84 GLN A O 1
ATOM 644 N N . PHE A 1 85 ? 2.833 -5.729 6.377 1.00 89.94 85 PHE A N 1
ATOM 645 C CA . PHE A 1 85 ? 4.208 -6.182 6.237 1.00 89.94 85 PHE A CA 1
ATOM 646 C C . PHE A 1 85 ? 4.447 -6.656 4.805 1.00 89.94 85 PHE A C 1
ATOM 648 O O . PHE A 1 85 ? 3.863 -7.645 4.384 1.00 89.94 85 PHE A O 1
ATOM 655 N N . ALA A 1 86 ? 5.320 -5.959 4.071 1.00 84.56 86 ALA A N 1
ATOM 656 C CA . ALA A 1 86 ? 5.534 -6.217 2.646 1.00 84.56 86 ALA A CA 1
ATOM 657 C C . ALA A 1 86 ? 4.188 -6.298 1.892 1.00 84.56 86 ALA A C 1
ATOM 659 O O . ALA A 1 86 ? 3.405 -5.353 1.955 1.00 84.56 86 ALA A O 1
ATOM 660 N N . ASP A 1 87 ? 3.916 -7.396 1.196 1.00 83.31 87 ASP A N 1
ATOM 661 C CA . ASP A 1 87 ? 2.682 -7.657 0.458 1.00 83.31 87 ASP A CA 1
ATOM 662 C C . ASP A 1 87 ? 1.502 -8.128 1.325 1.00 83.31 87 ASP A C 1
ATOM 664 O O . ASP A 1 87 ? 0.359 -8.092 0.864 1.00 83.31 87 ASP A O 1
ATOM 668 N N . ASP A 1 88 ? 1.734 -8.467 2.594 1.00 90.88 88 ASP A N 1
ATOM 669 C CA . ASP A 1 88 ? 0.685 -8.880 3.519 1.00 90.88 88 ASP A CA 1
ATOM 670 C C . ASP A 1 88 ? 0.013 -7.672 4.182 1.00 90.88 88 ASP A C 1
ATOM 672 O O . ASP A 1 88 ? 0.650 -6.809 4.795 1.00 90.88 88 ASP A O 1
ATOM 676 N N . THR A 1 89 ? -1.316 -7.620 4.093 1.00 92.50 89 THR A N 1
ATOM 677 C CA . THR A 1 89 ? -2.144 -6.617 4.770 1.00 92.50 89 THR A CA 1
ATOM 678 C C . THR A 1 89 ? -3.283 -7.297 5.519 1.00 92.50 89 THR A C 1
ATOM 680 O O . THR A 1 89 ? -4.087 -8.018 4.931 1.00 92.50 89 THR A O 1
ATOM 683 N N . ILE A 1 90 ? -3.381 -7.025 6.820 1.00 93.88 90 ILE A N 1
ATOM 684 C CA . ILE A 1 90 ? -4.453 -7.506 7.693 1.00 93.88 90 ILE A CA 1
ATOM 685 C C . ILE A 1 90 ? -5.273 -6.301 8.152 1.00 93.88 90 ILE A C 1
ATOM 687 O O . ILE A 1 90 ? -4.769 -5.420 8.847 1.00 93.88 90 ILE A O 1
ATOM 691 N N . LEU A 1 91 ? -6.551 -6.282 7.779 1.00 93.88 91 LEU A N 1
ATOM 692 C CA . LEU A 1 91 ? -7.541 -5.326 8.275 1.00 93.88 91 LEU A CA 1
ATOM 693 C C . LEU A 1 91 ? -8.260 -5.924 9.483 1.00 93.88 91 LEU A C 1
ATOM 695 O O . LEU A 1 91 ? -8.775 -7.041 9.417 1.00 93.88 91 LEU A O 1
ATOM 699 N N . LEU A 1 92 ? -8.301 -5.174 10.581 1.00 93.75 92 LEU A N 1
ATOM 700 C CA . LEU A 1 92 ? -8.880 -5.609 11.849 1.00 93.75 92 LEU A CA 1
ATOM 701 C C . LEU A 1 92 ? -10.017 -4.668 12.233 1.00 93.75 92 LEU A C 1
ATOM 703 O O . LEU A 1 92 ? -9.830 -3.459 12.328 1.00 93.75 92 LEU A O 1
ATOM 707 N N . GLY A 1 93 ? -11.198 -5.218 12.483 1.00 93.31 93 GLY A N 1
ATOM 708 C CA . GLY A 1 93 ? -12.357 -4.425 12.864 1.00 93.31 93 GLY A CA 1
ATOM 709 C C . GLY A 1 93 ? -13.441 -5.252 13.529 1.00 93.31 93 GLY A C 1
ATOM 710 O O . GLY A 1 93 ? -13.396 -6.483 13.541 1.00 93.31 93 GLY A O 1
ATOM 711 N N . GLU A 1 94 ? -14.431 -4.566 14.084 1.00 93.38 94 GLU A N 1
ATOM 712 C CA . GLU A 1 94 ? -15.628 -5.202 14.629 1.00 93.38 94 GLU A CA 1
ATOM 713 C C . GLU A 1 94 ? -16.396 -5.980 13.549 1.00 93.38 94 GLU A C 1
ATOM 715 O O . GLU A 1 94 ? -16.405 -5.612 12.368 1.00 93.38 94 GLU A O 1
ATOM 720 N N . CYS A 1 95 ? -17.079 -7.051 13.963 1.00 93.56 95 CYS A N 1
ATOM 721 C CA . CYS A 1 95 ? -17.913 -7.858 13.078 1.00 93.56 95 CYS A CA 1
ATOM 722 C C . CYS A 1 95 ? -19.210 -7.103 12.736 1.00 93.56 95 CYS A C 1
ATOM 724 O O . CYS A 1 95 ? -20.248 -7.298 13.366 1.00 93.56 95 CYS A O 1
ATOM 726 N N . SER A 1 96 ? -19.141 -6.209 11.747 1.00 95.25 96 SER A N 1
ATOM 727 C CA . SER A 1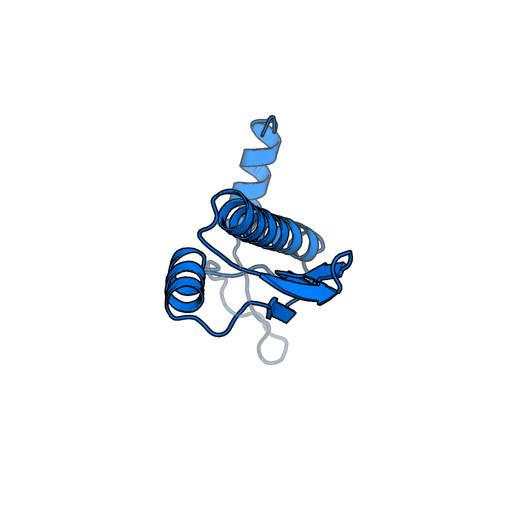 96 ? -20.278 -5.406 11.298 1.00 95.25 96 SER A CA 1
ATOM 728 C C . SER A 1 96 ? -20.355 -5.310 9.774 1.00 95.25 96 SER A C 1
ATOM 730 O O . SER A 1 96 ? -19.349 -5.278 9.062 1.00 95.25 96 SER A O 1
ATOM 732 N N . TRP A 1 97 ? -21.582 -5.228 9.256 1.00 97.25 97 TRP A N 1
ATOM 733 C CA . TRP A 1 97 ? -21.814 -5.019 7.824 1.00 97.25 97 TRP A CA 1
ATOM 734 C C . TRP A 1 97 ? -21.308 -3.664 7.336 1.00 97.25 97 TRP A C 1
ATOM 736 O O . TRP A 1 97 ? -20.919 -3.542 6.175 1.00 97.25 97 TRP A O 1
ATOM 746 N N . ASP A 1 98 ? -21.295 -2.658 8.206 1.00 96.69 98 ASP A N 1
ATOM 747 C CA . ASP A 1 98 ? -20.777 -1.339 7.863 1.00 96.69 98 ASP A CA 1
ATOM 748 C C . ASP A 1 98 ? -19.263 -1.381 7.663 1.00 96.69 98 ASP A C 1
ATOM 750 O O . ASP A 1 98 ? -18.789 -0.890 6.640 1.00 96.69 98 ASP A O 1
ATOM 754 N N . ASN A 1 99 ? -18.519 -2.095 8.518 1.00 96.19 99 ASN A N 1
ATOM 755 C CA . ASN A 1 99 ? -17.092 -2.341 8.298 1.00 96.19 99 ASN A CA 1
ATOM 756 C C . ASN A 1 99 ? -16.839 -3.056 6.965 1.00 96.19 99 ASN A C 1
ATOM 758 O O . ASN A 1 99 ? -15.962 -2.644 6.210 1.00 96.19 99 ASN A O 1
ATOM 762 N N . VAL A 1 100 ? -17.633 -4.077 6.625 1.00 96.38 100 VAL A N 1
ATOM 763 C CA . VAL A 1 100 ? -17.509 -4.796 5.342 1.00 96.38 100 VAL A CA 1
ATOM 764 C C . VAL A 1 100 ? -17.733 -3.871 4.142 1.00 96.38 100 VAL A C 1
ATOM 766 O O . VAL A 1 100 ? -16.968 -3.909 3.177 1.00 96.38 100 VAL A O 1
ATOM 769 N N . ARG A 1 101 ? -18.756 -3.008 4.189 1.00 97.31 101 ARG A N 1
ATOM 770 C CA . ARG A 1 101 ? -19.028 -2.035 3.116 1.00 97.31 101 ARG A CA 1
ATOM 771 C C . ARG A 1 101 ? -17.926 -0.988 3.001 1.00 97.31 101 ARG A C 1
ATOM 773 O O . ARG A 1 101 ? -17.551 -0.627 1.885 1.00 97.31 101 ARG A O 1
ATOM 780 N N . THR A 1 102 ? -17.405 -0.521 4.130 1.00 96.69 102 THR A N 1
ATOM 781 C CA . THR A 1 102 ? -16.309 0.448 4.166 1.00 96.69 102 THR A CA 1
ATOM 782 C C . THR A 1 102 ? -15.029 -0.151 3.594 1.00 96.69 102 THR A C 1
ATOM 784 O O . THR A 1 102 ? -14.429 0.468 2.720 1.00 96.69 102 THR A O 1
ATOM 787 N N . MET A 1 103 ? -14.666 -1.383 3.968 1.00 95.31 103 MET A N 1
ATOM 788 C CA . MET A 1 103 ? -13.523 -2.094 3.376 1.00 95.31 103 MET A CA 1
ATOM 789 C C . MET A 1 103 ? -13.657 -2.216 1.857 1.00 95.31 103 MET A C 1
ATOM 791 O O . MET A 1 103 ? -12.730 -1.865 1.140 1.00 95.31 103 MET A O 1
ATOM 795 N N . LYS A 1 104 ? -14.836 -2.607 1.357 1.00 95.81 104 LYS A N 1
ATOM 796 C CA . LYS A 1 104 ? -15.120 -2.675 -0.087 1.00 95.81 104 LYS A CA 1
ATOM 797 C C . LYS A 1 104 ? -15.027 -1.319 -0.803 1.00 95.81 104 LYS A C 1
ATOM 799 O O . LYS A 1 104 ? -14.892 -1.283 -2.015 1.00 95.81 104 LYS A O 1
ATOM 804 N N . SER A 1 105 ? -15.193 -0.211 -0.087 1.00 95.75 105 SER A N 1
ATOM 805 C CA . SER A 1 105 ? -15.108 1.130 -0.680 1.00 95.75 105 SER A CA 1
ATOM 806 C C . SER A 1 105 ? -13.674 1.663 -0.716 1.00 95.75 105 SER A C 1
ATOM 808 O O . SER A 1 105 ? -13.380 2.550 -1.511 1.00 95.75 105 SER A O 1
ATOM 810 N N . ILE A 1 106 ? -12.809 1.161 0.171 1.00 94.19 106 ILE A N 1
ATOM 811 C CA . ILE A 1 106 ? -11.393 1.537 0.267 1.00 94.19 106 ILE A CA 1
ATOM 812 C C . ILE A 1 106 ? -10.528 0.689 -0.679 1.00 94.19 106 ILE A C 1
ATOM 814 O O . ILE A 1 106 ? -9.560 1.211 -1.231 1.00 94.19 106 ILE A O 1
ATOM 818 N N . LEU A 1 107 ? -10.862 -0.599 -0.829 1.00 91.44 107 LEU A N 1
ATOM 819 C CA . LEU A 1 107 ? -10.168 -1.584 -1.670 1.00 91.44 107 LEU A CA 1
ATOM 820 C C . LEU A 1 107 ? -10.771 -1.655 -3.077 1.00 91.44 107 LEU A C 1
ATOM 822 O O . LEU A 1 107 ? -9.980 -1.736 -4.043 1.00 91.44 107 LEU A O 1
#

InterPro domains:
  IPR000477 Reverse transcriptase domain [PF00078] (7-93)
  IPR000477 Reverse transcriptase domain [PS50878] (1-107)
  IPR052343 Diverse Retrotransposon and Effector-Associated Protein [PTHR46890] (1-89)